Protein AF-A0A142C1U3-F1 (afdb_monomer_lite)

Organism: Conus betulinus (NCBI:txid89764)

Sequence (61 aa):
DYSRDKQEYRALRSRDGMQNSRGSRSCGEQGEGCYTRPCCAGLRCVGDPMGGVCIPELSGI

Foldseek 3Di:
DDDDDDPPPDPPPPCPVPPPCPVPPQADEAFDAPLVHHHDPQWHFDDDNNGTGTHGPPPDD

InterPro domains:
  IPR004214 Conotoxin [PF02950] (3-54)

Radius of gyration: 23.12 Å; chains: 1; bounding box: 24×76×44 Å

pLDDT: mean 71.29, std 16.33, range [45.34, 91.62]

Structure (mmCIF, N/CA/C/O backbone):
data_AF-A0A142C1U3-F1
#
_entry.id   AF-A0A142C1U3-F1
#
loop_
_atom_site.group_PDB
_atom_site.id
_atom_site.type_symbol
_atom_site.label_atom_id
_atom_site.label_alt_id
_atom_site.label_comp_id
_atom_site.label_asym_id
_atom_site.label_entity_id
_atom_site.label_seq_id
_atom_site.pdbx_PDB_ins_code
_atom_site.Cartn_x
_atom_site.Cartn_y
_atom_site.Cartn_z
_atom_site.occupancy
_atom_site.B_iso_or_equiv
_atom_site.auth_seq_id
_atom_site.auth_comp_id
_atom_site.auth_asym_id
_atom_site.auth_atom_id
_atom_site.pdbx_PDB_model_num
ATOM 1 N N . ASP A 1 1 ? -7.275 -59.110 33.089 1.00 58.53 1 ASP A N 1
ATOM 2 C CA . ASP A 1 1 ? -5.943 -59.134 32.453 1.00 58.53 1 ASP A CA 1
ATOM 3 C C . ASP A 1 1 ? -6.049 -58.749 30.994 1.00 58.53 1 ASP A C 1
ATOM 5 O O . ASP A 1 1 ? -6.863 -59.352 30.320 1.00 58.53 1 ASP A O 1
ATOM 9 N N . TYR A 1 2 ? -5.362 -57.750 30.438 1.00 47.72 2 TYR A N 1
ATOM 10 C CA . TYR A 1 2 ? -4.048 -57.167 30.749 1.00 47.72 2 TYR A CA 1
ATOM 11 C C . TYR A 1 2 ? -4.027 -55.744 30.127 1.00 47.72 2 TYR A C 1
ATOM 13 O O . TYR A 1 2 ? -4.245 -55.602 28.932 1.00 47.72 2 TYR A O 1
ATOM 21 N N . SER A 1 3 ? -4.158 -54.669 30.909 1.00 60.81 3 SER A N 1
ATOM 22 C CA . SER A 1 3 ? -3.080 -53.795 31.416 1.00 60.81 3 SER A CA 1
ATOM 23 C C . SER A 1 3 ? -2.160 -53.156 30.359 1.00 60.81 3 SER A C 1
ATOM 25 O O . SER A 1 3 ? -1.340 -53.851 29.771 1.00 60.81 3 SER A O 1
ATOM 27 N N . ARG A 1 4 ? -2.174 -51.805 30.369 1.00 54.66 4 ARG A N 1
ATOM 28 C CA . ARG A 1 4 ? -1.135 -50.842 29.931 1.00 54.66 4 ARG A CA 1
ATOM 29 C C . ARG A 1 4 ? -0.955 -50.699 28.407 1.00 54.66 4 ARG A C 1
ATOM 31 O O . ARG A 1 4 ? -0.910 -51.674 27.688 1.00 54.66 4 ARG A O 1
ATOM 38 N N . ASP A 1 5 ? -0.871 -49.501 27.833 1.00 55.72 5 ASP A N 1
ATOM 39 C CA . ASP A 1 5 ? 0.013 -48.428 28.272 1.00 55.72 5 ASP A CA 1
ATOM 40 C C . ASP A 1 5 ? -0.416 -47.045 27.748 1.00 55.72 5 ASP A C 1
ATOM 42 O O . ASP A 1 5 ? -1.134 -46.902 26.757 1.00 55.72 5 ASP A O 1
ATOM 46 N N . LYS A 1 6 ? 0.035 -46.022 28.470 1.00 59.78 6 LYS A N 1
ATOM 47 C CA . LYS A 1 6 ? -0.212 -44.607 28.231 1.00 59.78 6 LYS A CA 1
ATOM 48 C C . LYS A 1 6 ? 0.499 -44.182 26.954 1.00 59.78 6 LYS A C 1
ATOM 50 O O . LYS A 1 6 ? 1.714 -44.296 26.879 1.00 59.78 6 LYS A O 1
ATOM 55 N N . GLN A 1 7 ? -0.200 -43.521 26.041 1.00 56.34 7 GLN A N 1
ATOM 56 C CA . GLN A 1 7 ? 0.444 -42.497 25.218 1.00 56.34 7 GLN A CA 1
ATOM 57 C C . GLN A 1 7 ? -0.409 -41.234 25.223 1.00 56.34 7 GLN A C 1
ATOM 59 O O . GLN A 1 7 ? -0.975 -40.804 24.223 1.00 56.34 7 GLN A O 1
ATOM 64 N N . GLU A 1 8 ? -0.431 -40.608 26.402 1.00 52.44 8 GLU A N 1
ATOM 65 C CA . GLU A 1 8 ? -0.375 -39.154 26.492 1.00 52.44 8 GLU A CA 1
ATOM 66 C C . GLU A 1 8 ? 0.914 -38.673 25.810 1.00 52.44 8 GLU A C 1
ATOM 68 O O . GLU A 1 8 ? 1.908 -38.364 26.465 1.00 52.44 8 GLU A O 1
ATOM 73 N N . TYR A 1 9 ? 0.929 -38.628 24.480 1.00 53.19 9 TYR A N 1
ATOM 74 C CA . TYR A 1 9 ? 1.915 -37.819 23.786 1.00 53.19 9 TYR A CA 1
ATOM 75 C C . TYR A 1 9 ? 1.228 -36.558 23.306 1.00 53.19 9 TYR A C 1
ATOM 77 O O . TYR A 1 9 ? 0.535 -36.525 22.291 1.00 53.19 9 TYR A O 1
ATOM 85 N N . ARG A 1 10 ? 1.413 -35.528 24.130 1.00 59.91 10 ARG A N 1
ATOM 86 C CA . ARG A 1 10 ? 1.171 -34.120 23.851 1.00 59.91 10 ARG A CA 1
ATOM 87 C C . ARG A 1 10 ? 1.451 -33.792 22.383 1.00 59.91 10 ARG A C 1
ATOM 89 O O . ARG A 1 10 ? 2.557 -33.400 22.025 1.00 59.91 10 ARG A O 1
ATOM 96 N N . ALA A 1 11 ? 0.418 -33.801 21.554 1.00 51.75 11 ALA A N 1
ATOM 97 C CA . ALA A 1 11 ? 0.395 -32.920 20.405 1.00 51.75 11 ALA A CA 1
ATOM 98 C C . ALA A 1 11 ? -0.052 -31.544 20.912 1.00 51.75 11 ALA A C 1
ATOM 100 O O . ALA A 1 11 ? -1.135 -31.063 20.593 1.00 51.75 11 ALA A O 1
ATOM 101 N N . LEU A 1 12 ? 0.827 -30.886 21.678 1.00 57.47 12 LEU A N 1
ATOM 102 C CA . LEU A 1 12 ? 0.924 -29.430 21.655 1.00 57.47 12 LEU A CA 1
ATOM 103 C C . LEU A 1 12 ? 1.386 -29.050 20.240 1.00 57.47 12 LEU A C 1
ATOM 105 O O . LEU A 1 12 ? 2.489 -28.557 20.035 1.00 57.47 12 LEU A O 1
ATOM 109 N N . ARG A 1 13 ? 0.550 -29.307 19.225 1.00 51.47 13 ARG A N 1
ATOM 110 C CA . ARG A 1 13 ? 0.578 -28.482 18.029 1.00 51.47 13 ARG A CA 1
ATOM 111 C C . ARG A 1 13 ? -0.041 -27.183 18.482 1.00 51.47 13 ARG A C 1
ATOM 113 O O . ARG A 1 13 ? -1.247 -26.974 18.351 1.00 51.47 13 ARG A O 1
ATOM 120 N N . SER A 1 14 ? 0.812 -26.367 19.099 1.00 55.72 14 SER A N 1
ATOM 121 C CA . SER A 1 14 ? 0.668 -24.930 19.134 1.00 55.72 14 SER A CA 1
ATOM 122 C C . SER A 1 14 ? 0.054 -24.551 17.801 1.00 55.72 14 SER A C 1
ATOM 124 O O . SER A 1 14 ? 0.633 -24.777 16.734 1.00 55.72 14 SER A O 1
ATOM 126 N N . ARG A 1 15 ? -1.198 -24.102 17.854 1.00 56.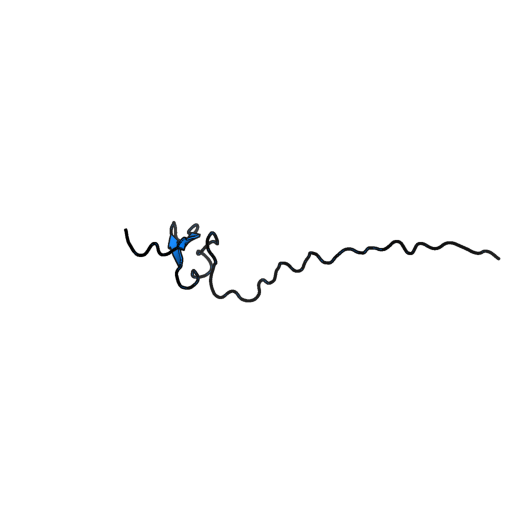53 15 ARG A N 1
ATOM 127 C CA . ARG A 1 15 ? -1.832 -23.423 16.738 1.00 56.53 15 ARG A CA 1
ATOM 128 C C . ARG A 1 15 ? -1.111 -22.082 16.592 1.00 56.53 15 ARG A C 1
ATOM 130 O O . ARG A 1 15 ? -1.737 -21.039 16.699 1.00 56.53 15 ARG A O 1
ATOM 137 N N . ASP A 1 16 ? 0.175 -22.104 16.253 1.00 53.75 16 ASP A N 1
ATOM 138 C CA . ASP A 1 16 ? 0.890 -20.987 15.632 1.00 53.75 16 ASP A CA 1
ATOM 139 C C . ASP A 1 16 ? 0.440 -20.862 14.162 1.00 53.75 16 ASP A C 1
ATOM 141 O O . ASP A 1 16 ? 1.208 -20.634 13.238 1.00 53.75 16 ASP A O 1
ATOM 145 N N . GLY A 1 17 ? -0.857 -21.080 13.941 1.00 52.22 17 GLY A N 1
ATOM 146 C CA . GLY A 1 17 ? -1.581 -20.990 12.685 1.00 52.22 17 GLY A CA 1
ATOM 147 C C . GLY A 1 17 ? -2.735 -20.010 12.838 1.00 52.22 17 GLY A C 1
ATOM 148 O O . GLY A 1 17 ? -3.822 -20.247 12.325 1.00 52.22 17 GLY A O 1
ATOM 149 N N . MET A 1 18 ? -2.522 -18.944 13.610 1.00 56.19 18 MET A N 1
ATOM 150 C CA . MET A 1 18 ? -3.448 -17.818 13.696 1.00 56.19 18 MET A CA 1
ATOM 151 C C . MET A 1 18 ? -2.702 -16.484 13.634 1.00 56.19 18 MET A C 1
ATOM 153 O O . MET A 1 18 ? -3.078 -15.507 14.266 1.00 56.19 18 MET A O 1
ATOM 157 N N . GLN A 1 19 ? -1.651 -16.434 12.814 1.00 56.34 19 GLN A N 1
ATOM 158 C CA . GLN A 1 19 ? -1.141 -15.176 12.269 1.00 56.34 19 GLN A CA 1
ATOM 159 C C . GLN A 1 19 ? -1.652 -14.983 10.836 1.00 56.34 19 GLN A C 1
ATOM 161 O O . GLN A 1 19 ? -0.963 -14.551 9.926 1.00 56.34 19 GLN A O 1
ATOM 166 N N . ASN A 1 20 ? -2.908 -15.355 10.624 1.00 49.66 20 ASN A N 1
ATOM 167 C CA . ASN A 1 20 ? -3.721 -14.878 9.524 1.00 49.66 20 ASN A CA 1
ATOM 168 C C . ASN A 1 20 ? -4.953 -14.197 10.112 1.00 49.66 20 ASN A C 1
ATOM 170 O O . ASN A 1 20 ? -6.076 -14.388 9.647 1.00 49.66 20 ASN A O 1
ATOM 174 N N . SER A 1 21 ? -4.741 -13.307 11.078 1.00 51.12 21 SER A N 1
ATOM 175 C CA . SER A 1 21 ? -5.550 -12.101 11.134 1.00 51.12 21 SER A CA 1
ATOM 176 C C . SER A 1 21 ? -5.315 -11.315 9.831 1.00 51.12 21 SER A C 1
ATOM 178 O O . SER A 1 21 ? -4.814 -10.198 9.815 1.00 51.12 21 SER A O 1
ATOM 180 N N . ARG A 1 22 ? -5.846 -11.859 8.722 1.00 52.19 22 ARG A N 1
ATOM 181 C CA . ARG A 1 22 ? -6.550 -11.137 7.656 1.00 52.19 22 ARG A CA 1
ATOM 182 C C . ARG A 1 22 ? -7.757 -10.428 8.288 1.00 52.19 22 ARG A C 1
ATOM 184 O O . ARG A 1 22 ? -8.870 -10.506 7.783 1.00 52.19 22 ARG A O 1
ATOM 191 N N . GLY A 1 23 ? -7.567 -9.815 9.452 1.00 48.19 23 GLY A N 1
ATOM 192 C CA . GLY A 1 23 ? -8.533 -8.962 10.087 1.00 48.19 23 GLY A CA 1
ATOM 193 C C . GLY A 1 23 ? -8.490 -7.715 9.257 1.00 48.19 23 GLY A C 1
ATOM 194 O O . GLY A 1 23 ? -7.666 -6.866 9.541 1.00 48.19 23 GLY A O 1
ATOM 195 N N . SER A 1 24 ? -9.268 -7.704 8.177 1.00 57.12 24 SER A N 1
ATOM 196 C CA . SER A 1 24 ? -9.886 -6.512 7.612 1.00 57.12 24 SER A CA 1
ATOM 197 C C . SER A 1 24 ? -9.013 -5.257 7.682 1.00 57.12 24 SER A C 1
ATOM 199 O O . SER A 1 24 ? -9.493 -4.201 8.084 1.00 57.12 24 SER A O 1
ATOM 201 N N . ARG A 1 25 ? -7.716 -5.355 7.361 1.00 58.66 25 ARG A N 1
ATOM 202 C CA . ARG A 1 25 ? -6.859 -4.180 7.311 1.00 58.66 25 ARG A CA 1
ATOM 203 C C . ARG A 1 25 ? -7.274 -3.504 6.023 1.00 58.66 25 ARG A C 1
ATOM 205 O O . ARG A 1 25 ? -6.905 -3.941 4.937 1.00 58.66 25 ARG A O 1
ATOM 212 N N . SER A 1 26 ? -8.140 -2.503 6.161 1.00 77.38 26 SER A N 1
ATOM 213 C CA . SER A 1 26 ? -8.702 -1.708 5.065 1.00 77.38 26 SER A CA 1
ATOM 214 C C . SER A 1 26 ? -7.618 -1.078 4.188 1.00 77.38 26 SER A C 1
ATOM 216 O O . SER A 1 26 ? -7.912 -0.582 3.105 1.00 77.38 26 SER A O 1
ATOM 218 N N . CYS A 1 27 ? -6.375 -1.088 4.668 1.00 86.62 27 CYS A N 1
ATOM 219 C CA . CYS A 1 27 ? -5.217 -0.525 4.024 1.00 86.62 27 CYS A CA 1
ATOM 220 C C . CYS A 1 27 ? -3.968 -1.415 4.188 1.00 86.62 27 CYS A C 1
ATOM 222 O O . CYS A 1 27 ? -3.919 -2.268 5.076 1.00 86.62 27 CYS A O 1
ATOM 224 N N . GLY A 1 28 ? -2.987 -1.239 3.302 1.00 88.38 28 GLY A N 1
ATOM 225 C CA . GLY A 1 28 ? -1.689 -1.909 3.314 1.00 88.38 28 GLY A CA 1
ATOM 226 C C . GLY A 1 28 ? -0.654 -1.173 4.166 1.00 88.38 28 GLY A C 1
ATOM 227 O O . GLY A 1 28 ? -0.570 0.059 4.126 1.00 88.38 28 GLY A O 1
ATOM 228 N N . GLU A 1 29 ? 0.126 -1.931 4.934 1.00 88.69 29 GLU A N 1
ATOM 229 C CA . GLU A 1 29 ? 1.251 -1.418 5.725 1.00 88.69 29 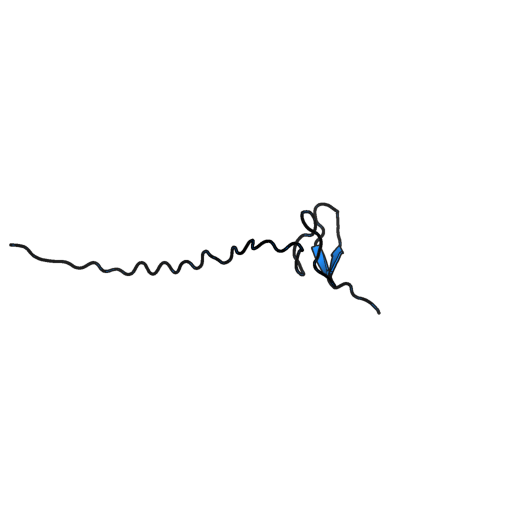GLU A CA 1
ATOM 230 C C . GLU A 1 29 ? 2.511 -1.200 4.872 1.00 88.69 29 GLU A C 1
ATOM 232 O O . GLU A 1 29 ? 2.562 -1.565 3.701 1.00 88.69 29 GLU A O 1
ATOM 237 N N . GLN A 1 30 ? 3.546 -0.581 5.449 1.00 88.88 30 GLN A N 1
ATOM 238 C CA . GLN A 1 30 ? 4.811 -0.337 4.753 1.00 88.88 30 GLN A CA 1
ATOM 239 C C . GLN A 1 30 ? 5.403 -1.647 4.208 1.00 88.88 30 GLN A C 1
ATOM 241 O O . GLN A 1 30 ? 5.546 -2.624 4.937 1.00 88.88 30 GLN A O 1
ATOM 246 N N . GLY A 1 31 ? 5.767 -1.651 2.927 1.00 85.88 31 GLY A N 1
ATOM 247 C CA . GLY A 1 31 ? 6.268 -2.824 2.215 1.00 85.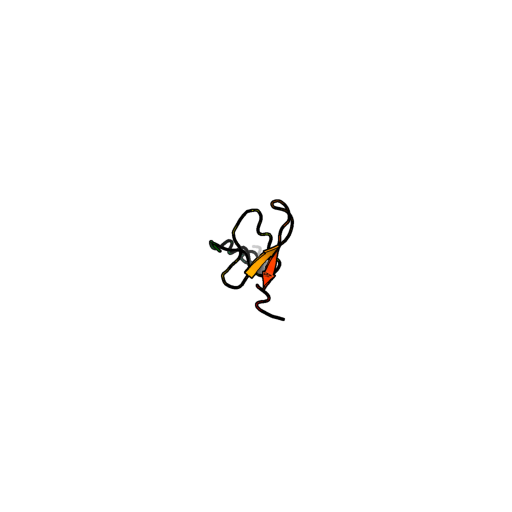88 31 GLY A CA 1
ATOM 248 C C . GLY A 1 31 ? 5.178 -3.774 1.708 1.00 85.88 31 GLY A C 1
ATOM 249 O O . GLY A 1 31 ? 5.493 -4.666 0.923 1.00 85.88 31 GLY A O 1
ATOM 250 N N . GLU A 1 32 ? 3.906 -3.589 2.084 1.00 89.31 32 GLU A N 1
ATOM 251 C CA . GLU A 1 32 ? 2.803 -4.349 1.491 1.00 89.31 32 GLU A CA 1
ATOM 252 C C . GLU A 1 32 ? 2.449 -3.832 0.093 1.00 89.31 32 GLU A C 1
ATOM 254 O O . GLU A 1 32 ? 2.612 -2.655 -0.232 1.00 89.31 32 GLU A O 1
ATOM 259 N N . GLY A 1 33 ? 1.920 -4.732 -0.738 1.00 87.75 33 GLY A N 1
ATOM 260 C CA . GLY A 1 33 ? 1.444 -4.395 -2.072 1.00 87.75 33 GLY A CA 1
ATOM 261 C C . GLY A 1 33 ? 0.158 -3.567 -2.035 1.00 87.75 33 GLY A C 1
ATOM 262 O O . GLY A 1 33 ? -0.813 -3.938 -1.372 1.00 87.75 33 GLY A O 1
ATOM 263 N N . CYS A 1 34 ? 0.122 -2.492 -2.817 1.00 88.44 34 CYS A N 1
ATOM 264 C CA . CYS A 1 34 ? -1.027 -1.591 -2.929 1.00 88.44 34 CYS A CA 1
ATOM 265 C C . CYS A 1 34 ? -1.902 -1.825 -4.171 1.00 88.44 34 CYS A C 1
ATOM 267 O O . CYS A 1 34 ? -2.783 -1.025 -4.470 1.00 88.44 34 CYS A O 1
ATOM 269 N N . TYR A 1 35 ? -1.704 -2.941 -4.882 1.00 84.94 35 TYR A N 1
ATOM 270 C CA . TYR A 1 35 ? -2.532 -3.306 -6.040 1.00 84.94 35 TYR A CA 1
ATOM 271 C C . TYR A 1 35 ? -3.992 -3.590 -5.658 1.00 84.94 35 TYR A C 1
ATOM 273 O O . TYR A 1 35 ? -4.926 -3.161 -6.326 1.00 84.94 35 TYR A O 1
ATOM 281 N N . THR A 1 36 ? -4.191 -4.343 -4.573 1.00 83.69 36 THR A N 1
ATOM 282 C CA . THR A 1 36 ? -5.521 -4.833 -4.167 1.00 83.69 36 THR A CA 1
ATOM 283 C C . THR A 1 36 ? -6.164 -4.003 -3.060 1.00 83.69 36 THR A C 1
ATOM 285 O O . THR A 1 36 ? -7.339 -4.199 -2.756 1.00 83.69 36 THR A O 1
ATOM 288 N N . ARG A 1 37 ? -5.402 -3.106 -2.424 1.00 85.62 37 ARG A N 1
ATOM 289 C CA . ARG A 1 37 ? -5.847 -2.281 -1.296 1.00 85.62 37 ARG A CA 1
ATOM 290 C C . ARG A 1 37 ? -5.061 -0.967 -1.244 1.00 85.62 37 ARG A C 1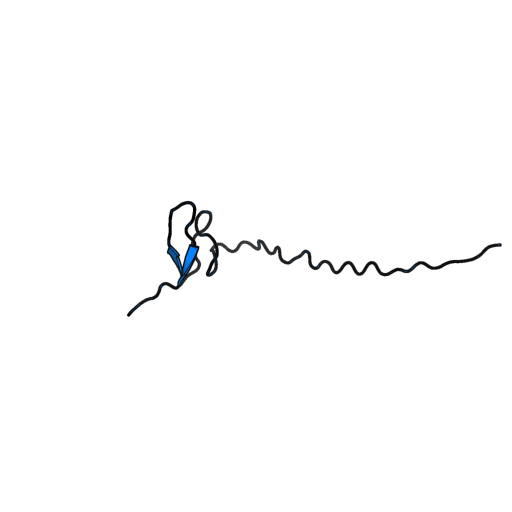
ATOM 292 O O . ARG A 1 37 ? -3.884 -0.972 -1.599 1.00 85.62 37 ARG A O 1
ATOM 299 N N . PRO A 1 38 ? -5.663 0.138 -0.778 1.00 87.62 38 PRO A N 1
ATOM 300 C CA . PRO A 1 38 ? -4.941 1.396 -0.593 1.00 87.62 38 PRO A CA 1
ATOM 301 C C . PRO A 1 38 ? -3.892 1.270 0.516 1.00 87.62 38 PRO A C 1
ATOM 303 O O . PRO A 1 38 ? -4.015 0.412 1.382 1.00 87.62 38 PRO A O 1
ATOM 306 N N . CYS A 1 39 ? -2.882 2.137 0.536 1.00 89.50 39 CYS A N 1
ATOM 307 C CA . CYS A 1 39 ? -1.943 2.211 1.658 1.00 89.50 39 CYS A CA 1
ATOM 308 C C . CYS A 1 39 ? -2.570 2.893 2.877 1.00 89.50 39 CYS A C 1
ATOM 310 O O . CYS A 1 39 ? -3.512 3.676 2.746 1.00 89.50 39 CYS A O 1
ATOM 312 N N . CYS A 1 40 ? -2.075 2.576 4.073 1.00 89.88 40 CYS A N 1
ATOM 313 C CA . CYS A 1 40 ? -2.550 3.223 5.294 1.00 89.88 40 CYS A CA 1
ATOM 314 C C . CYS A 1 40 ? -2.145 4.704 5.346 1.00 89.88 40 CYS A C 1
ATOM 316 O O . CYS A 1 40 ? -1.251 5.142 4.625 1.00 89.88 40 CYS A O 1
ATOM 318 N N . ALA A 1 41 ? -2.815 5.490 6.194 1.00 87.38 41 ALA A N 1
ATOM 319 C CA . ALA A 1 41 ? -2.519 6.915 6.340 1.00 87.38 41 ALA A CA 1
ATOM 320 C C . ALA A 1 41 ? -1.027 7.151 6.650 1.00 87.38 41 ALA A C 1
ATOM 322 O O . ALA A 1 41 ? -0.443 6.449 7.474 1.00 87.38 41 ALA A O 1
ATOM 323 N N . GLY A 1 42 ? -0.419 8.131 5.975 1.00 89.06 42 GLY A N 1
ATOM 324 C CA . GLY A 1 42 ? 1.024 8.399 6.051 1.00 89.06 42 GLY A CA 1
ATOM 325 C C . GLY A 1 42 ? 1.885 7.543 5.112 1.00 89.06 42 GLY A C 1
ATOM 326 O O . GLY A 1 42 ? 3.105 7.699 5.091 1.00 89.06 42 GLY A O 1
ATOM 327 N N . LEU A 1 43 ? 1.271 6.661 4.319 1.00 91.31 43 LEU A N 1
ATOM 328 C CA . LEU A 1 43 ? 1.938 5.860 3.298 1.00 91.31 43 LEU A CA 1
ATOM 329 C C . LEU A 1 43 ? 1.363 6.165 1.907 1.00 91.31 43 LEU A C 1
ATOM 331 O O . LEU A 1 43 ? 0.163 6.390 1.747 1.00 91.31 43 LEU A O 1
ATOM 335 N N . ARG A 1 44 ? 2.215 6.091 0.885 1.00 89.38 44 ARG A N 1
ATOM 336 C CA . ARG A 1 44 ? 1.862 6.192 -0.536 1.00 89.38 44 ARG A CA 1
ATOM 337 C C . ARG A 1 44 ? 2.162 4.910 -1.277 1.00 89.38 44 ARG A C 1
ATOM 339 O O . ARG A 1 44 ? 3.168 4.253 -1.024 1.00 89.38 44 ARG A O 1
ATOM 346 N N . CYS A 1 45 ? 1.298 4.606 -2.236 1.00 89.00 45 CYS A N 1
ATOM 347 C CA . CYS A 1 45 ? 1.511 3.534 -3.192 1.00 89.00 45 CYS A CA 1
ATOM 348 C C . CYS A 1 45 ? 2.515 3.996 -4.252 1.00 89.00 45 CYS A C 1
ATOM 350 O O . CYS A 1 45 ? 2.261 4.980 -4.949 1.00 89.00 45 CYS A O 1
ATOM 352 N N . VAL A 1 46 ? 3.656 3.314 -4.360 1.00 88.62 46 VAL A N 1
ATOM 353 C CA . VAL A 1 46 ? 4.697 3.622 -5.349 1.00 88.62 46 VAL A CA 1
ATOM 354 C C . VAL A 1 46 ? 5.042 2.391 -6.162 1.00 88.62 46 VAL A C 1
ATOM 356 O O . VAL A 1 46 ? 5.302 1.328 -5.606 1.00 88.62 46 VAL A O 1
ATOM 359 N N . GLY A 1 47 ? 5.079 2.567 -7.480 1.00 84.81 47 GLY A N 1
ATOM 360 C CA . GLY A 1 47 ? 5.338 1.520 -8.463 1.00 84.81 47 GLY A CA 1
ATOM 361 C C . GLY A 1 47 ? 4.167 1.360 -9.426 1.00 84.81 47 GLY A C 1
ATOM 362 O O . GLY A 1 47 ? 3.239 2.170 -9.437 1.00 84.81 47 GLY A O 1
ATOM 363 N N . ASP A 1 48 ? 4.226 0.317 -10.247 1.00 78.81 48 ASP A N 1
ATOM 364 C CA . ASP A 1 48 ? 3.182 0.016 -11.221 1.00 78.81 48 ASP A CA 1
ATOM 365 C C . ASP A 1 48 ? 1.843 -0.313 -10.552 1.00 78.81 48 ASP A C 1
ATOM 367 O O . ASP A 1 48 ? 1.820 -0.899 -9.468 1.00 78.81 48 ASP A O 1
ATOM 371 N N . PRO A 1 49 ? 0.704 -0.049 -11.213 1.00 65.56 49 PRO A N 1
ATOM 372 C CA . PRO A 1 4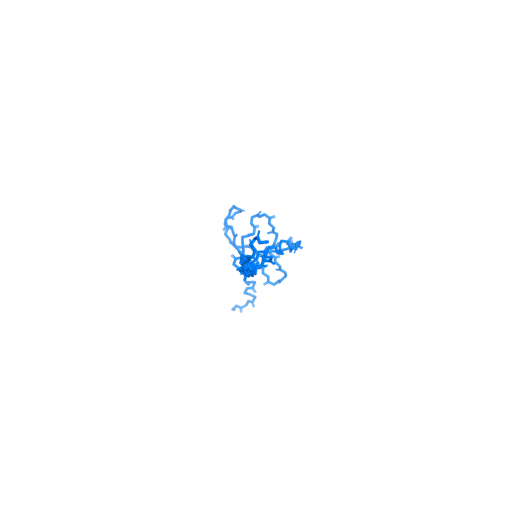9 ? -0.608 -0.382 -10.672 1.00 65.56 49 PRO A CA 1
ATOM 373 C C . PRO A 1 49 ? -0.739 -1.861 -10.290 1.00 65.56 49 PRO A C 1
ATOM 375 O O . PRO A 1 49 ? -1.482 -2.155 -9.371 1.00 65.56 49 PRO A O 1
ATOM 378 N N . MET A 1 50 ? 0.006 -2.782 -10.916 1.00 71.88 50 MET A N 1
ATOM 379 C CA . MET A 1 50 ? -0.014 -4.221 -10.596 1.00 71.88 50 MET A CA 1
ATOM 380 C C . MET A 1 50 ? 1.109 -4.689 -9.650 1.00 71.88 50 MET A C 1
ATOM 382 O O . MET A 1 50 ? 1.157 -5.869 -9.309 1.00 71.88 50 MET A O 1
ATOM 386 N N . GLY A 1 51 ? 2.017 -3.802 -9.233 1.00 80.19 51 GLY A N 1
ATOM 387 C CA . GLY A 1 51 ? 3.223 -4.161 -8.469 1.00 80.19 51 GLY A CA 1
ATOM 388 C C . GLY A 1 51 ? 3.689 -3.107 -7.466 1.00 80.19 51 GLY A C 1
ATOM 389 O O . GLY A 1 51 ? 4.781 -3.226 -6.917 1.00 80.19 51 GLY A O 1
ATOM 390 N N . GLY A 1 52 ? 2.888 -2.069 -7.236 1.00 89.25 52 GLY A N 1
ATOM 391 C CA . GLY A 1 52 ? 3.220 -0.999 -6.316 1.00 89.25 52 GLY A CA 1
ATOM 392 C C . GLY A 1 52 ? 3.258 -1.483 -4.873 1.00 89.25 52 GLY A C 1
ATOM 393 O O . GLY A 1 52 ? 2.499 -2.374 -4.475 1.00 89.25 52 GLY A O 1
ATOM 394 N N . VAL A 1 53 ? 4.114 -0.848 -4.080 1.00 90.12 53 VAL A N 1
ATOM 395 C CA . VAL A 1 53 ? 4.252 -1.092 -2.643 1.00 90.12 53 VAL A CA 1
ATOM 396 C C . VAL A 1 53 ? 3.992 0.178 -1.848 1.00 90.12 53 VAL A C 1
ATOM 398 O O . VAL A 1 53 ? 4.212 1.294 -2.324 1.00 90.12 53 VAL A O 1
ATOM 401 N N . CYS A 1 54 ? 3.521 0.009 -0.620 1.00 91.62 54 CYS A N 1
ATOM 402 C CA . CYS A 1 54 ? 3.316 1.106 0.306 1.00 91.62 54 CYS A CA 1
ATOM 403 C C . CYS A 1 54 ? 4.644 1.546 0.917 1.00 91.62 54 CYS A C 1
ATOM 405 O O . CYS A 1 54 ? 5.311 0.779 1.609 1.00 91.62 54 CYS A O 1
ATOM 407 N N . ILE A 1 55 ? 5.014 2.801 0.702 1.00 90.38 55 ILE A N 1
ATOM 408 C CA . ILE A 1 55 ? 6.185 3.429 1.319 1.00 90.38 55 ILE A CA 1
ATOM 409 C C . ILE A 1 55 ? 5.745 4.659 2.115 1.00 90.38 55 ILE A C 1
ATOM 411 O O . ILE A 1 55 ? 4.665 5.181 1.842 1.00 90.38 55 ILE A O 1
ATOM 415 N N . PRO A 1 56 ? 6.540 5.159 3.075 1.00 90.25 56 PRO A N 1
ATOM 416 C CA . PRO A 1 56 ? 6.263 6.442 3.710 1.00 90.25 56 PRO A CA 1
ATOM 417 C C . PRO A 1 56 ? 6.057 7.533 2.667 1.00 90.25 56 PRO A C 1
ATOM 419 O O . PRO A 1 56 ? 6.847 7.660 1.729 1.00 90.25 56 PRO A O 1
ATOM 422 N N . GLU A 1 57 ? 5.015 8.339 2.850 1.00 81.50 57 GLU A N 1
ATOM 423 C CA . GLU A 1 57 ? 4.998 9.688 2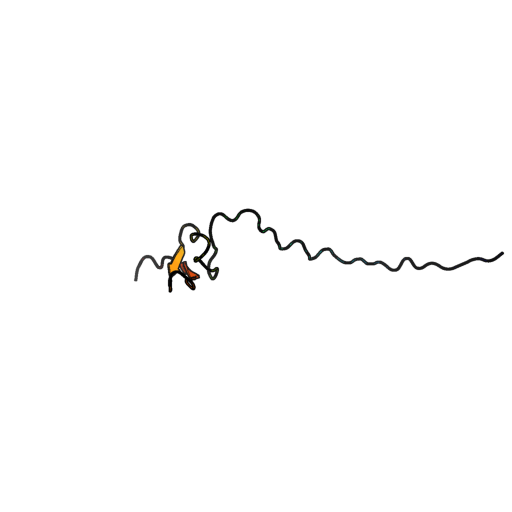.293 1.00 81.50 57 GLU A CA 1
ATOM 424 C C . GLU A 1 57 ? 6.170 10.423 2.958 1.00 81.50 57 GLU A C 1
ATOM 426 O O . GLU A 1 57 ? 6.053 10.936 4.067 1.00 81.50 57 GLU A O 1
ATOM 431 N N . LEU A 1 58 ? 7.352 10.370 2.331 1.00 70.94 58 LEU A N 1
ATOM 432 C CA . LEU A 1 58 ? 8.507 11.201 2.668 1.00 70.94 58 LEU A CA 1
ATOM 433 C C . LEU A 1 58 ? 8.121 12.648 2.352 1.00 70.94 58 LEU A C 1
ATOM 435 O O . LEU A 1 58 ? 8.494 13.211 1.325 1.00 70.94 58 LEU A O 1
ATOM 439 N N . SER A 1 59 ? 7.305 13.232 3.220 1.00 57.78 59 SER A N 1
ATOM 440 C CA . SER A 1 59 ? 6.990 14.645 3.219 1.00 57.78 59 SER A CA 1
ATOM 441 C C . SER A 1 59 ? 8.249 15.414 3.624 1.00 57.78 59 SER A C 1
ATOM 443 O O . SER A 1 59 ? 8.489 15.627 4.810 1.00 57.78 59 SER A O 1
ATOM 445 N N . GLY A 1 60 ? 9.034 15.815 2.623 1.00 55.47 60 GLY A N 1
ATOM 446 C CA . GLY A 1 60 ? 9.997 16.913 2.711 1.00 55.47 60 GLY A CA 1
ATOM 447 C C . GLY A 1 60 ? 11.457 16.507 2.910 1.00 55.47 60 GLY A C 1
ATOM 448 O O . GLY A 1 60 ? 11.891 16.262 4.034 1.00 55.47 60 GLY A O 1
ATOM 449 N N . ILE A 1 61 ? 12.219 16.532 1.813 1.00 45.34 61 ILE A N 1
ATOM 450 C CA . ILE A 1 61 ? 13.574 17.108 1.809 1.00 45.34 61 ILE A CA 1
ATOM 451 C C . ILE A 1 61 ? 13.411 18.559 1.363 1.00 45.34 61 ILE A C 1
ATOM 453 O O . ILE A 1 61 ? 12.629 18.764 0.404 1.00 45.34 61 ILE A O 1
#

Secondary structure (DSSP, 8-state):
-------------------------SSBPTTSB-SSSPBPTTEEEES-TTT-EEEE-----